Protein AF-A0A7W1JB23-F1 (afdb_monomer_lite)

Sequence (88 aa):
MKTVPDTAQELHITYWGGDRGNRVFDILIDGKRIATQRLEGKRPNEFYDEVYPLSPELTRGKGSVVVRFQAQPGNTAGGIYGARLVRK

Structure (mmCIF, N/CA/C/O backbone):
data_AF-A0A7W1JB23-F1
#
_entry.id   AF-A0A7W1JB23-F1
#
loop_
_atom_site.group_PDB
_atom_site.id
_atom_site.type_symbol
_atom_site.label_atom_id
_atom_site.label_alt_id
_atom_site.label_comp_id
_atom_site.label_asym_id
_atom_site.label_entity_id
_atom_site.label_seq_id
_atom_site.pdbx_PDB_ins_code
_atom_site.Cartn_x
_atom_site.Cartn_y
_atom_site.Cartn_z
_atom_site.occupancy
_atom_site.B_iso_or_equiv
_atom_site.auth_seq_id
_atom_site.auth_comp_id
_atom_site.auth_asym_id
_atom_site.auth_atom_id
_atom_site.pdbx_PDB_model_num
ATOM 1 N N . MET A 1 1 ? -4.883 -6.824 8.971 1.00 93.56 1 MET A N 1
ATOM 2 C CA . MET A 1 1 ? -4.251 -5.773 9.798 1.00 93.56 1 MET A CA 1
ATOM 3 C C . MET A 1 1 ? -5.223 -5.318 10.868 1.00 93.56 1 MET A C 1
ATOM 5 O O . MET A 1 1 ? -6.407 -5.235 10.572 1.00 93.56 1 MET A O 1
ATOM 9 N N . LYS A 1 2 ? -4.750 -5.052 12.091 1.00 95.31 2 LYS A N 1
ATOM 10 C CA . LYS A 1 2 ? -5.599 -4.532 13.175 1.00 95.31 2 LYS A CA 1
ATOM 11 C C . LYS A 1 2 ? -5.911 -3.056 12.936 1.00 95.31 2 LYS A C 1
ATOM 13 O O . LYS A 1 2 ? -5.008 -2.293 12.604 1.00 95.31 2 LYS A O 1
ATOM 18 N N . THR A 1 3 ? -7.165 -2.676 13.118 1.00 94.19 3 THR A N 1
ATOM 19 C CA . THR A 1 3 ? -7.633 -1.287 13.049 1.00 94.19 3 THR A CA 1
ATOM 20 C C . THR A 1 3 ? -7.944 -0.777 14.446 1.00 94.19 3 THR A C 1
ATOM 22 O O . THR A 1 3 ? -8.076 -1.548 15.396 1.00 94.19 3 THR A O 1
ATOM 25 N N . VAL A 1 4 ? -8.039 0.540 14.568 1.00 89.06 4 VAL A N 1
ATOM 26 C CA . VAL A 1 4 ? -8.544 1.206 15.761 1.00 89.06 4 VAL A CA 1
ATOM 27 C C . VAL A 1 4 ? -9.901 1.778 15.368 1.00 89.06 4 VAL A C 1
ATOM 29 O O . VAL A 1 4 ? -9.935 2.720 14.573 1.00 89.06 4 VAL A O 1
ATOM 32 N N . PRO A 1 5 ? -11.009 1.187 15.851 1.00 84.38 5 PRO A N 1
ATOM 33 C CA . PRO A 1 5 ? -12.342 1.682 15.547 1.00 84.38 5 PRO A CA 1
ATOM 34 C C . PRO A 1 5 ? -12.453 3.188 15.797 1.00 84.38 5 PRO A C 1
ATOM 36 O O . PRO A 1 5 ? -11.852 3.722 16.731 1.00 84.38 5 PRO A O 1
ATOM 39 N N . ASP A 1 6 ? -13.202 3.863 14.927 1.00 82.00 6 ASP A N 1
ATOM 40 C CA . ASP A 1 6 ? -13.590 5.272 15.072 1.00 82.00 6 ASP A CA 1
ATOM 41 C C . ASP A 1 6 ? -12.422 6.273 15.162 1.00 82.00 6 ASP A C 1
ATOM 43 O O . ASP A 1 6 ? -12.602 7.420 15.560 1.00 82.00 6 ASP A O 1
ATOM 47 N N . THR A 1 7 ? -11.227 5.862 14.729 1.00 88.06 7 THR A N 1
ATOM 48 C CA . THR A 1 7 ? -10.034 6.7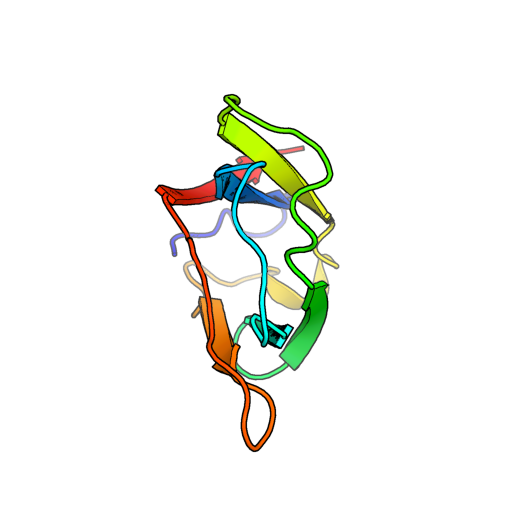09 14.631 1.00 88.06 7 THR A CA 1
ATOM 49 C C . THR A 1 7 ? -9.627 6.867 13.167 1.00 88.06 7 THR A C 1
ATOM 51 O O . THR A 1 7 ? -9.653 5.902 12.400 1.00 88.06 7 THR A O 1
ATOM 54 N N . ALA A 1 8 ? -9.233 8.077 12.760 1.00 90.81 8 ALA A N 1
ATOM 55 C CA . ALA A 1 8 ? -8.655 8.298 11.437 1.00 90.81 8 ALA A CA 1
ATOM 56 C C . ALA A 1 8 ? -7.306 7.568 11.328 1.00 90.81 8 ALA A C 1
ATOM 58 O O . ALA A 1 8 ? -6.458 7.670 12.216 1.00 90.81 8 ALA A O 1
ATOM 59 N N . GLN A 1 9 ? -7.116 6.810 10.249 1.00 93.81 9 GLN A N 1
ATOM 60 C CA . GLN A 1 9 ? -5.913 6.011 10.039 1.00 93.81 9 GLN A CA 1
ATOM 61 C C . GLN A 1 9 ? -5.410 6.138 8.604 1.00 93.81 9 GLN A C 1
ATOM 63 O O . GLN A 1 9 ? -6.183 6.343 7.669 1.00 93.81 9 GLN A O 1
ATOM 68 N N . GLU A 1 10 ? -4.110 5.959 8.435 1.00 96.81 10 GLU A N 1
ATOM 69 C CA . GLU A 1 10 ? -3.434 5.942 7.144 1.00 96.81 10 GLU A CA 1
ATOM 70 C C . GLU A 1 10 ? -2.750 4.591 6.951 1.00 96.81 10 GLU A C 1
ATOM 72 O O . GLU A 1 10 ? -2.217 4.007 7.900 1.00 96.81 10 GLU A O 1
ATOM 77 N N . LEU A 1 11 ? -2.758 4.088 5.720 1.00 97.69 11 LEU A N 1
ATOM 78 C CA . LEU A 1 11 ? -1.968 2.927 5.341 1.00 97.69 11 LEU A CA 1
ATOM 79 C C . LEU A 1 11 ? -0.610 3.410 4.840 1.00 97.69 11 LEU A C 1
ATOM 81 O O . LEU A 1 11 ? -0.530 4.096 3.828 1.00 97.69 11 LEU A O 1
ATOM 85 N N . HIS A 1 12 ? 0.448 3.039 5.550 1.00 98.44 12 HIS A N 1
ATOM 86 C CA . HIS A 1 12 ? 1.828 3.314 5.163 1.00 98.44 12 HIS A CA 1
ATOM 87 C C . HIS A 1 12 ? 2.419 2.033 4.588 1.00 98.44 12 HIS A C 1
ATOM 89 O O . HIS A 1 12 ? 2.360 0.982 5.239 1.00 98.44 12 HIS A O 1
ATOM 95 N N . ILE A 1 13 ? 2.962 2.105 3.374 1.00 98.44 13 ILE A N 1
ATOM 96 C CA . ILE A 1 13 ? 3.594 0.966 2.704 1.00 98.44 13 ILE A CA 1
ATOM 97 C C . ILE A 1 13 ? 5.021 1.344 2.334 1.00 98.44 13 ILE A C 1
ATOM 99 O O . ILE A 1 13 ? 5.244 2.321 1.627 1.00 98.44 13 ILE A O 1
ATOM 103 N N . THR A 1 14 ? 5.972 0.541 2.797 1.00 98.50 14 THR A N 1
ATOM 104 C CA . THR A 1 14 ? 7.393 0.730 2.520 1.00 98.50 14 THR A CA 1
ATOM 105 C C . THR A 1 14 ? 7.760 0.028 1.221 1.00 98.50 14 THR A C 1
ATOM 107 O O . THR A 1 14 ? 7.541 -1.181 1.080 1.00 98.50 14 THR A O 1
ATOM 110 N N . TYR A 1 15 ? 8.365 0.766 0.297 1.00 98.25 15 TYR A N 1
ATOM 111 C CA . TYR A 1 15 ? 8.867 0.260 -0.978 1.00 98.25 15 TYR A CA 1
ATOM 112 C C . TYR A 1 15 ? 10.375 0.488 -1.103 1.00 98.25 15 TYR A C 1
ATOM 114 O O . TYR A 1 15 ? 10.933 1.397 -0.486 1.00 98.25 15 TYR A O 1
ATOM 122 N N . TRP A 1 16 ? 11.032 -0.310 -1.948 1.00 97.88 16 TRP A N 1
ATOM 123 C CA . TRP A 1 16 ? 12.372 0.011 -2.429 1.00 97.88 16 TRP A CA 1
ATOM 124 C C . TRP A 1 16 ? 12.267 0.973 -3.609 1.00 97.88 16 TRP A C 1
ATOM 126 O O . TRP A 1 16 ? 11.679 0.655 -4.640 1.00 97.88 16 TRP A O 1
ATOM 136 N N . GLY A 1 17 ? 12.841 2.163 -3.492 1.00 96.69 17 GLY A N 1
ATOM 137 C CA . GLY A 1 17 ? 12.681 3.212 -4.495 1.00 96.69 17 GLY A CA 1
ATOM 138 C C . GLY A 1 17 ? 13.411 2.980 -5.814 1.00 96.69 17 GLY A C 1
ATOM 139 O O . GLY A 1 17 ? 13.155 3.707 -6.776 1.00 96.69 17 GLY A O 1
ATOM 140 N N . GLY A 1 18 ? 14.257 1.948 -5.887 1.00 96.69 18 GLY A N 1
ATOM 141 C CA . GLY A 1 18 ? 14.814 1.420 -7.133 1.00 96.69 18 GLY A CA 1
ATOM 142 C C . GLY A 1 18 ? 13.920 0.395 -7.847 1.00 96.69 18 GLY A C 1
ATOM 143 O O . GLY A 1 18 ? 14.231 0.026 -8.982 1.00 96.69 18 GLY A O 1
ATOM 144 N N . ASP A 1 19 ? 12.826 -0.068 -7.228 1.00 96.06 19 ASP A N 1
ATOM 145 C CA . ASP A 1 19 ? 11.929 -1.042 -7.854 1.00 96.06 19 ASP A CA 1
ATOM 146 C C . ASP A 1 19 ? 11.215 -0.446 -9.068 1.00 96.06 19 ASP A C 1
ATOM 148 O O . ASP A 1 19 ? 10.642 0.645 -9.034 1.00 96.06 19 ASP A O 1
ATOM 152 N N . ARG A 1 20 ? 11.258 -1.200 -10.169 1.00 94.19 20 ARG A N 1
ATOM 153 C CA . ARG A 1 20 ? 10.743 -0.815 -11.489 1.00 94.19 20 ARG A CA 1
ATOM 154 C C . ARG A 1 20 ? 10.271 -2.035 -12.284 1.00 94.19 20 ARG A C 1
ATOM 156 O O . ARG A 1 20 ? 10.316 -3.164 -11.791 1.00 94.19 20 ARG A O 1
ATOM 163 N N . GLY A 1 21 ? 9.843 -1.819 -13.527 1.00 94.00 21 GLY A N 1
ATOM 164 C CA . GLY A 1 21 ? 9.368 -2.864 -14.442 1.00 94.00 21 GLY A CA 1
ATOM 165 C C . GLY A 1 21 ? 7.843 -2.892 -14.545 1.00 94.00 21 GLY A C 1
ATOM 166 O O . GLY A 1 21 ? 7.194 -1.854 -14.441 1.00 94.00 21 GLY A O 1
ATOM 167 N N . ASN A 1 22 ? 7.254 -4.075 -14.732 1.00 96.12 22 ASN A N 1
ATOM 168 C CA . ASN A 1 22 ? 5.798 -4.264 -14.827 1.00 96.12 22 ASN A CA 1
ATOM 169 C C . ASN A 1 22 ? 5.115 -4.335 -13.445 1.00 96.12 22 ASN A C 1
ATOM 171 O O . ASN A 1 22 ? 4.193 -5.118 -1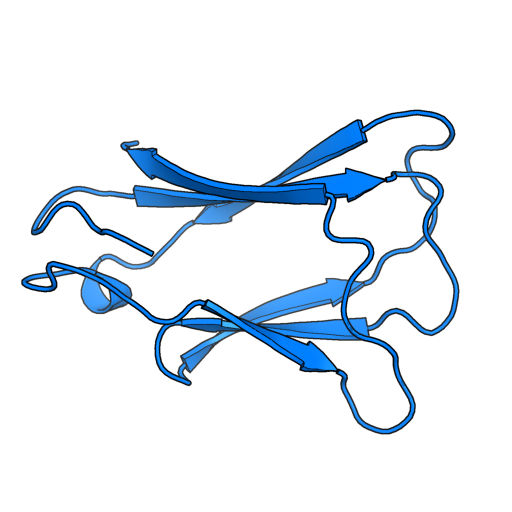3.228 1.00 96.12 22 ASN A O 1
ATOM 175 N N . ARG A 1 23 ? 5.591 -3.555 -12.470 1.00 97.31 23 ARG A N 1
ATOM 176 C CA . ARG A 1 23 ? 5.032 -3.526 -11.114 1.00 97.31 23 ARG A CA 1
ATOM 177 C C . ARG A 1 23 ? 3.889 -2.527 -11.048 1.00 97.31 23 ARG A C 1
ATOM 179 O O . ARG A 1 23 ? 4.088 -1.371 -10.677 1.00 97.31 23 ARG A O 1
ATOM 186 N N . VAL A 1 24 ? 2.710 -2.986 -11.459 1.00 98.19 24 VAL A N 1
ATOM 187 C CA . VAL A 1 24 ? 1.451 -2.237 -11.397 1.00 98.19 24 VAL A CA 1
ATOM 188 C C . VAL A 1 24 ? 0.412 -3.082 -10.683 1.00 98.19 24 VAL A C 1
ATOM 190 O O . VAL A 1 24 ? 0.072 -4.183 -11.126 1.00 98.19 24 VAL A O 1
ATOM 193 N N . PHE A 1 25 ? -0.087 -2.578 -9.563 1.00 98.56 25 PHE A N 1
ATOM 194 C CA . PHE A 1 25 ? -1.015 -3.320 -8.725 1.00 98.56 25 PHE A CA 1
ATOM 195 C C . PHE A 1 25 ? -1.996 -2.403 -8.018 1.00 98.56 25 PHE A C 1
ATOM 197 O O . PHE A 1 25 ? -1.691 -1.266 -7.670 1.00 98.56 25 PHE A O 1
ATOM 204 N N . ASP A 1 26 ? -3.183 -2.933 -7.784 1.00 98.62 26 ASP A N 1
ATOM 205 C CA . ASP A 1 26 ? -4.197 -2.295 -6.973 1.00 98.62 26 ASP A CA 1
ATOM 206 C C . ASP A 1 26 ? -3.959 -2.626 -5.497 1.00 98.62 26 ASP A C 1
ATOM 208 O O . ASP A 1 26 ? -3.562 -3.739 -5.135 1.00 98.62 26 ASP A O 1
ATOM 212 N N . ILE A 1 27 ? -4.230 -1.652 -4.635 1.00 98.44 27 ILE A N 1
ATOM 213 C CA . ILE A 1 27 ? -4.251 -1.811 -3.183 1.00 98.44 27 ILE A CA 1
ATOM 214 C C . ILE A 1 27 ? -5.715 -1.801 -2.764 1.00 98.44 27 ILE A C 1
ATOM 216 O O . ILE A 1 27 ? -6.450 -0.854 -3.059 1.00 98.44 27 ILE A O 1
ATOM 220 N N . LEU A 1 28 ? -6.150 -2.873 -2.108 1.00 98.38 28 LEU A N 1
ATOM 221 C CA . LEU A 1 28 ? -7.534 -3.074 -1.702 1.00 98.38 28 LEU A CA 1
ATOM 222 C C . LEU A 1 28 ? -7.627 -3.228 -0.184 1.00 98.38 28 LEU A C 1
ATOM 224 O O . LEU A 1 28 ? -6.828 -3.944 0.418 1.00 98.38 28 LEU A O 1
ATOM 228 N N . ILE A 1 29 ? -8.657 -2.622 0.404 1.00 97.50 29 ILE A N 1
ATOM 229 C CA . ILE A 1 29 ? -9.077 -2.819 1.794 1.00 97.50 29 ILE A CA 1
ATOM 230 C C . ILE A 1 29 ? -10.422 -3.537 1.780 1.00 97.50 29 ILE A C 1
ATOM 232 O O . ILE A 1 29 ? -11.392 -3.008 1.243 1.00 97.50 29 ILE A O 1
ATOM 236 N N . ASP A 1 30 ? -10.475 -4.757 2.316 1.00 96.75 30 ASP A N 1
ATOM 237 C CA . ASP A 1 30 ? -11.666 -5.625 2.294 1.00 96.75 30 ASP A CA 1
ATOM 238 C C . ASP A 1 30 ? -12.300 -5.748 0.892 1.00 96.75 30 ASP A C 1
ATOM 240 O O . ASP A 1 30 ? -13.515 -5.769 0.724 1.00 96.75 30 ASP A O 1
ATOM 244 N N . GLY A 1 31 ? -11.460 -5.792 -0.147 1.00 97.31 31 GLY A N 1
ATOM 245 C CA . GLY A 1 31 ? -11.903 -5.871 -1.543 1.00 97.31 31 GLY A CA 1
ATOM 246 C C . GLY A 1 31 ? -12.294 -4.533 -2.185 1.00 97.31 31 GLY A C 1
ATOM 247 O O . GLY A 1 31 ? -12.493 -4.496 -3.396 1.00 97.31 31 GLY A O 1
ATOM 248 N N . LYS A 1 32 ? -12.330 -3.421 -1.440 1.00 97.12 32 LYS A N 1
ATOM 249 C CA . LYS A 1 32 ? -12.492 -2.077 -2.013 1.00 97.12 32 LYS A CA 1
ATOM 250 C C . LYS A 1 32 ? -11.131 -1.509 -2.402 1.00 97.12 32 LYS A C 1
ATOM 252 O O . LYS A 1 32 ? -10.270 -1.319 -1.545 1.00 97.12 32 LYS A O 1
ATOM 257 N N . ARG A 1 33 ? -10.932 -1.221 -3.690 1.00 97.62 33 ARG A N 1
ATOM 258 C CA . ARG A 1 33 ? -9.713 -0.566 -4.184 1.00 97.62 33 ARG A CA 1
ATOM 259 C C . ARG A 1 33 ? -9.602 0.847 -3.614 1.00 97.62 33 ARG A C 1
ATOM 261 O O . ARG A 1 33 ? -10.532 1.636 -3.760 1.00 97.62 33 ARG A O 1
ATOM 268 N N . ILE A 1 34 ? -8.458 1.151 -3.008 1.00 97.62 34 ILE A N 1
ATOM 269 C CA . ILE A 1 34 ? -8.133 2.481 -2.474 1.00 97.62 34 ILE A CA 1
ATOM 270 C C . ILE A 1 34 ? -7.107 3.221 -3.333 1.00 97.62 34 ILE A C 1
ATOM 272 O O . ILE A 1 34 ? -7.105 4.445 -3.355 1.00 97.62 34 ILE A O 1
ATOM 276 N N . ALA A 1 35 ? -6.253 2.489 -4.049 1.00 98.00 35 ALA A N 1
ATOM 277 C CA . ALA A 1 35 ? -5.212 3.058 -4.893 1.00 98.00 35 ALA A CA 1
ATOM 278 C C . ALA A 1 35 ? -4.754 2.050 -5.952 1.00 98.00 35 ALA A C 1
ATOM 280 O O . ALA A 1 35 ? -4.952 0.842 -5.805 1.00 98.00 35 ALA A O 1
ATOM 281 N N . THR A 1 36 ? -4.092 2.564 -6.983 1.00 98.19 36 THR A N 1
ATOM 282 C CA . THR A 1 36 ? -3.273 1.788 -7.916 1.00 98.19 36 THR A CA 1
ATOM 283 C C . THR A 1 36 ? -1.842 2.291 -7.766 1.00 98.19 36 THR A C 1
ATOM 285 O O . THR A 1 36 ? -1.594 3.483 -7.927 1.00 98.19 36 THR A O 1
ATOM 288 N N . GLN A 1 37 ? -0.908 1.396 -7.450 1.00 97.88 37 GLN A N 1
ATOM 289 C CA . GLN A 1 37 ? 0.509 1.706 -7.313 1.00 97.88 37 GLN A CA 1
ATOM 290 C C . GLN A 1 37 ? 1.277 1.266 -8.555 1.00 97.88 37 GLN A C 1
ATOM 292 O O . GLN A 1 37 ? 1.104 0.150 -9.050 1.00 97.88 37 GLN A O 1
ATOM 297 N N . ARG A 1 38 ? 2.189 2.132 -9.002 1.00 97.88 38 ARG A N 1
ATOM 298 C CA . ARG A 1 38 ? 3.212 1.821 -9.997 1.00 97.88 38 ARG A CA 1
ATOM 299 C C . ARG A 1 38 ? 4.585 2.079 -9.388 1.00 97.88 38 ARG A C 1
ATOM 301 O O . ARG A 1 38 ? 4.837 3.179 -8.902 1.00 97.88 38 ARG A O 1
ATOM 308 N N . LEU A 1 39 ? 5.466 1.081 -9.396 1.00 97.06 39 LEU A N 1
ATOM 309 C CA . LEU A 1 39 ? 6.861 1.282 -8.992 1.00 97.06 39 LEU A CA 1
ATOM 310 C C . LEU A 1 39 ? 7.687 1.623 -10.236 1.00 97.06 39 LEU A C 1
ATOM 312 O O . LEU A 1 39 ? 7.743 0.846 -11.188 1.00 97.06 39 LEU A O 1
ATOM 316 N N . GLU A 1 40 ? 8.266 2.825 -10.252 1.00 95.50 40 GLU A N 1
ATOM 317 C CA . GLU A 1 40 ? 8.936 3.406 -11.428 1.00 95.50 40 GLU A CA 1
ATOM 318 C C . GLU A 1 40 ? 10.438 3.642 -11.224 1.00 95.50 40 GLU A C 1
ATOM 320 O O . GLU A 1 40 ? 11.096 4.181 -12.109 1.00 95.50 40 GLU A O 1
ATOM 325 N N . GLY A 1 41 ? 10.999 3.249 -10.080 1.00 95.25 41 GLY A N 1
ATOM 326 C CA . GLY A 1 41 ? 12.418 3.454 -9.795 1.00 95.25 41 GLY A CA 1
ATOM 327 C C . GLY A 1 41 ? 12.798 4.922 -9.552 1.00 95.25 41 GLY A C 1
ATOM 328 O O . GLY A 1 41 ? 13.925 5.314 -9.841 1.00 95.25 41 GLY A O 1
ATOM 329 N N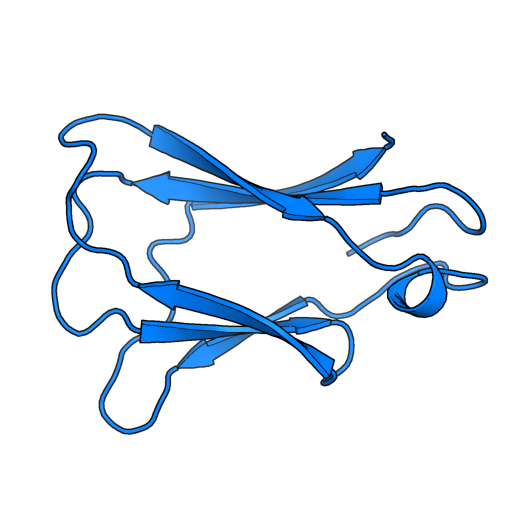 . LYS A 1 42 ? 11.855 5.756 -9.087 1.00 92.94 42 LYS A N 1
ATOM 330 C CA . LYS A 1 42 ? 12.027 7.218 -8.952 1.00 92.94 42 LYS A CA 1
ATOM 331 C C . LYS A 1 42 ? 12.871 7.652 -7.742 1.00 92.94 42 LYS A C 1
ATOM 333 O O . LYS A 1 42 ? 13.204 8.829 -7.650 1.00 92.94 42 LYS A O 1
ATOM 338 N N . ARG A 1 43 ? 13.197 6.738 -6.820 1.00 94.38 43 ARG A N 1
ATOM 339 C CA . ARG A 1 43 ? 13.944 7.008 -5.573 1.00 94.38 43 ARG A CA 1
ATOM 340 C C . ARG A 1 43 ? 15.072 5.975 -5.388 1.00 94.38 43 ARG A C 1
ATOM 342 O O . ARG A 1 43 ? 14.993 5.123 -4.507 1.00 94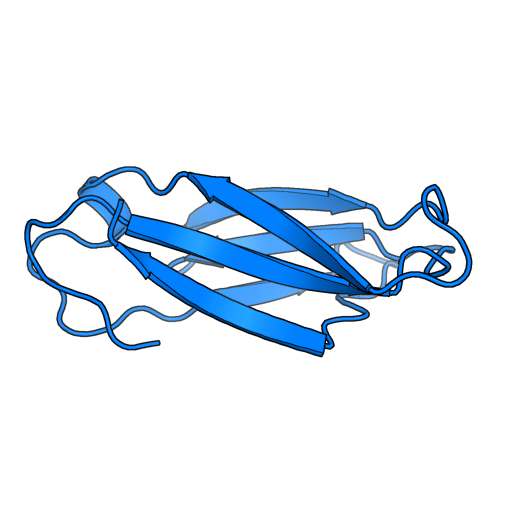.38 43 ARG A O 1
ATOM 349 N N . PRO A 1 44 ? 16.080 5.944 -6.273 1.00 94.19 44 PRO A N 1
ATOM 350 C CA . PRO A 1 44 ? 17.087 4.886 -6.258 1.00 94.19 44 PRO A CA 1
ATOM 351 C C . PRO A 1 44 ? 17.845 4.834 -4.923 1.00 94.19 44 PRO A C 1
ATOM 353 O O . PRO A 1 44 ? 18.156 5.868 -4.343 1.00 94.19 44 PRO A O 1
ATOM 356 N N . ASN A 1 45 ? 18.201 3.622 -4.491 1.00 95.38 45 ASN A N 1
ATOM 357 C CA . ASN A 1 45 ? 19.001 3.349 -3.289 1.00 95.38 45 ASN A CA 1
ATOM 358 C C . ASN A 1 45 ? 18.376 3.773 -1.945 1.00 95.38 45 ASN A C 1
ATOM 360 O O . ASN A 1 45 ? 19.097 3.917 -0.960 1.00 95.38 45 ASN A O 1
ATOM 364 N N . GLU A 1 46 ? 17.054 3.930 -1.879 1.00 97.31 46 GLU A N 1
ATOM 365 C CA . GLU A 1 46 ? 16.354 4.367 -0.670 1.00 97.31 46 GLU A CA 1
ATOM 366 C C . GLU A 1 46 ? 15.095 3.524 -0.410 1.00 97.31 46 GLU A C 1
ATOM 368 O O . GLU A 1 46 ? 14.353 3.181 -1.336 1.00 97.31 46 GLU A O 1
ATOM 373 N N . PHE A 1 47 ? 14.830 3.215 0.863 1.00 98.00 47 PHE A N 1
ATOM 374 C CA . PHE A 1 47 ? 13.503 2.790 1.305 1.00 98.00 47 PHE A CA 1
ATOM 375 C C . PHE A 1 47 ? 12.648 4.014 1.594 1.00 98.00 47 PHE A C 1
ATOM 377 O O . PHE A 1 47 ? 13.065 4.887 2.348 1.00 98.00 47 PHE A O 1
ATOM 384 N N . TYR A 1 48 ? 11.434 4.042 1.060 1.00 97.69 48 TYR A N 1
ATOM 385 C CA . TYR A 1 48 ? 10.497 5.127 1.317 1.00 97.69 48 TYR A CA 1
ATOM 386 C C . TYR A 1 48 ? 9.121 4.575 1.667 1.00 97.69 48 TYR A C 1
ATOM 388 O O . TYR A 1 48 ? 8.730 3.504 1.197 1.00 97.69 48 TYR A O 1
ATOM 396 N N . ASP A 1 49 ? 8.390 5.328 2.484 1.00 97.94 49 ASP A N 1
ATOM 397 C CA . ASP A 1 49 ? 6.993 5.050 2.783 1.00 97.94 49 ASP A CA 1
ATOM 398 C C . ASP A 1 49 ? 6.097 5.847 1.833 1.00 97.94 49 ASP A C 1
ATOM 400 O O . ASP A 1 49 ? 6.193 7.071 1.742 1.00 97.94 49 ASP A O 1
ATOM 404 N N . GLU A 1 50 ? 5.210 5.145 1.136 1.00 97.81 50 GLU A N 1
ATOM 405 C CA . GLU A 1 50 ? 4.067 5.751 0.465 1.00 97.81 50 GLU A CA 1
ATOM 406 C C . GLU A 1 50 ? 2.871 5.740 1.419 1.00 97.81 50 GLU A C 1
ATOM 408 O O . GLU A 1 50 ? 2.584 4.726 2.071 1.00 97.81 50 GLU A O 1
ATOM 413 N N . VAL A 1 51 ? 2.176 6.873 1.502 1.00 98.00 51 VAL A N 1
ATOM 414 C CA . VAL A 1 51 ? 1.080 7.080 2.450 1.00 98.00 51 VAL A CA 1
ATOM 415 C C . VAL A 1 51 ? -0.240 7.125 1.699 1.00 98.00 51 VAL A C 1
ATOM 417 O O . VAL A 1 51 ? -0.468 7.990 0.857 1.00 98.00 51 VAL A O 1
ATOM 420 N N . TYR A 1 52 ? -1.143 6.216 2.051 1.00 97.44 52 TYR A N 1
ATOM 421 C CA . TYR A 1 52 ? -2.491 6.152 1.501 1.00 97.44 52 TYR A CA 1
ATOM 422 C C . TYR A 1 52 ? -3.499 6.522 2.593 1.00 97.44 52 TYR A C 1
ATOM 424 O O . TYR A 1 52 ? -3.729 5.730 3.518 1.00 97.44 52 TYR A O 1
ATOM 432 N N . PRO A 1 53 ? -4.126 7.708 2.507 1.00 94.50 53 PRO A N 1
ATOM 433 C CA . PRO A 1 53 ? -5.212 8.077 3.400 1.00 94.50 53 PRO A CA 1
ATOM 434 C C . PRO A 1 53 ? -6.368 7.085 3.280 1.00 94.50 53 PRO A C 1
ATOM 436 O O . PRO A 1 53 ? -6.787 6.737 2.173 1.00 94.50 53 PRO A O 1
ATOM 439 N N . LEU A 1 54 ? -6.908 6.635 4.413 1.00 93.69 54 LEU A N 1
ATOM 440 C CA . LEU A 1 54 ? -8.081 5.768 4.421 1.00 93.69 54 LEU A CA 1
ATOM 441 C C . LEU A 1 54 ? -9.328 6.591 4.723 1.00 93.69 54 LEU A C 1
ATOM 443 O O . LEU A 1 54 ? -9.369 7.340 5.700 1.00 93.69 54 LEU A O 1
ATOM 447 N N . SER A 1 55 ? -10.376 6.417 3.913 1.00 91.81 55 SER A N 1
ATOM 448 C CA . SER A 1 55 ? -11.693 6.932 4.291 1.00 91.81 55 SER A CA 1
ATOM 449 C C . SER A 1 55 ? -12.168 6.224 5.571 1.00 91.81 55 SER A C 1
ATOM 451 O O . SER A 1 55 ? -12.036 4.997 5.651 1.00 91.81 55 SER A O 1
ATOM 453 N N . PRO A 1 56 ? -12.771 6.937 6.547 1.00 87.94 56 PRO A N 1
ATOM 454 C CA . PRO A 1 56 ? -13.290 6.334 7.775 1.00 87.94 56 PRO A CA 1
ATOM 455 C C . PRO A 1 56 ? -14.237 5.153 7.536 1.00 87.94 56 PRO A C 1
ATOM 457 O O . PRO A 1 56 ? -14.277 4.222 8.331 1.00 87.94 56 PRO A O 1
ATOM 460 N N . GLU A 1 57 ? -14.982 5.144 6.428 1.00 91.38 57 GLU A N 1
ATOM 461 C CA . GLU A 1 57 ? -15.876 4.038 6.046 1.00 91.38 57 GLU A CA 1
ATOM 462 C C . GLU A 1 57 ? -15.166 2.680 5.889 1.00 91.38 57 GLU A C 1
ATOM 464 O O . GLU A 1 57 ? -15.800 1.631 5.985 1.00 91.38 57 GLU A O 1
ATO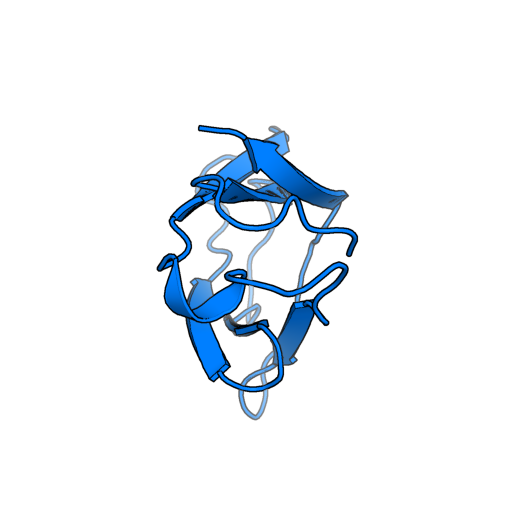M 469 N N . LEU A 1 58 ? -13.849 2.681 5.659 1.00 92.44 58 LEU A N 1
ATOM 470 C CA . LEU A 1 58 ? -13.066 1.462 5.482 1.00 92.44 58 LEU A CA 1
ATOM 471 C C . LEU A 1 58 ? -12.747 0.777 6.813 1.00 92.44 58 LEU A C 1
ATOM 473 O O . LEU A 1 58 ? -12.591 -0.445 6.828 1.00 92.44 58 LEU A O 1
ATOM 477 N N . THR A 1 59 ? -12.670 1.537 7.910 1.00 92.62 59 THR A N 1
ATOM 478 C CA . THR A 1 59 ? -12.167 1.079 9.219 1.00 92.62 59 THR A CA 1
ATOM 479 C C . THR A 1 59 ? -13.164 1.253 10.371 1.00 92.62 59 THR A C 1
ATOM 481 O O . THR A 1 59 ? -12.994 0.617 11.412 1.00 92.62 59 THR A O 1
ATOM 484 N N . ARG A 1 60 ? -14.216 2.069 10.207 1.00 90.69 60 ARG A N 1
ATOM 485 C CA . ARG A 1 60 ? -15.235 2.353 11.236 1.00 90.69 60 ARG A CA 1
ATOM 486 C C . ARG A 1 60 ? -15.854 1.071 11.794 1.00 90.69 60 ARG A C 1
ATOM 488 O O . ARG A 1 60 ? -16.298 0.215 11.033 1.00 90.69 60 ARG A O 1
ATOM 495 N N . GLY A 1 61 ? -15.887 0.952 13.122 1.00 92.38 61 GLY A N 1
ATOM 496 C CA . GLY A 1 61 ? -16.443 -0.208 13.828 1.00 92.38 61 GLY A CA 1
ATOM 497 C C . GLY A 1 61 ? -15.710 -1.540 13.604 1.00 92.38 61 GLY A C 1
ATOM 498 O O . GLY A 1 61 ? -16.132 -2.557 14.149 1.00 92.38 61 GLY A O 1
ATOM 499 N N . LYS A 1 62 ? -14.618 -1.575 12.826 1.00 93.38 62 LYS A N 1
ATOM 500 C CA . LYS A 1 62 ? -13.863 -2.803 12.551 1.00 93.38 62 LYS A CA 1
ATOM 501 C C . LYS A 1 62 ? -12.674 -2.913 13.496 1.00 93.38 62 LYS A C 1
ATOM 503 O O . LYS A 1 62 ? -11.934 -1.950 13.681 1.00 93.38 62 LYS A O 1
ATOM 508 N N . GLY A 1 63 ? -12.440 -4.108 14.038 1.00 93.69 63 GLY A N 1
ATOM 509 C CA . GLY A 1 63 ? -11.208 -4.438 14.774 1.00 93.69 63 GLY A CA 1
ATOM 510 C C . GLY A 1 63 ? -10.047 -4.877 13.869 1.00 93.69 63 GLY A C 1
ATOM 511 O O . GLY A 1 63 ? -8.884 -4.868 14.281 1.00 93.69 63 GLY A O 1
ATOM 512 N N . SER A 1 64 ? -10.341 -5.252 12.622 1.00 95.88 64 SER A N 1
ATOM 513 C CA . SER A 1 64 ? -9.334 -5.571 11.612 1.00 95.88 64 SER A CA 1
ATOM 514 C C . SER A 1 64 ? -9.877 -5.450 10.193 1.00 95.88 64 SER A C 1
ATOM 516 O O . SER A 1 64 ? -11.071 -5.640 9.976 1.00 95.88 64 SER A O 1
ATOM 518 N N . VAL A 1 65 ? -8.975 -5.238 9.235 1.00 96.88 65 VAL A N 1
ATOM 519 C CA . VAL A 1 65 ? -9.246 -5.252 7.788 1.00 96.88 65 VAL A CA 1
ATOM 520 C C . VAL A 1 65 ? -8.237 -6.124 7.046 1.00 96.88 65 VAL A C 1
ATOM 522 O O . VAL A 1 65 ? -7.101 -6.311 7.501 1.00 96.88 65 VAL A O 1
ATOM 525 N N . VAL A 1 66 ? -8.612 -6.635 5.880 1.00 98.12 66 VAL A N 1
ATOM 526 C CA . VAL A 1 66 ? -7.706 -7.307 4.945 1.00 98.12 66 VAL A CA 1
ATOM 527 C C . VAL A 1 66 ? -7.129 -6.276 3.986 1.00 98.12 66 VAL A C 1
ATOM 529 O O . VAL A 1 66 ? -7.869 -5.622 3.257 1.00 98.12 66 VAL A O 1
ATOM 532 N N . VAL A 1 67 ? -5.800 -6.168 3.956 1.00 97.94 67 VAL A N 1
ATOM 533 C CA . VAL A 1 67 ? -5.083 -5.401 2.933 1.00 97.94 67 VAL A CA 1
ATOM 534 C C . VAL A 1 67 ? -4.609 -6.378 1.869 1.00 97.94 67 VAL A C 1
ATOM 536 O O . VAL A 1 67 ? -3.872 -7.313 2.182 1.00 97.94 67 VAL A O 1
ATOM 539 N N . ARG A 1 68 ? -5.049 -6.184 0.626 1.00 98.31 68 ARG A N 1
ATOM 540 C CA . ARG A 1 68 ? -4.661 -7.016 -0.515 1.00 98.31 68 ARG A CA 1
ATOM 541 C C . ARG A 1 68 ? -3.925 -6.172 -1.543 1.00 98.31 68 ARG A C 1
ATOM 543 O O . ARG A 1 68 ? -4.423 -5.136 -1.968 1.00 98.31 68 ARG A O 1
ATOM 550 N N . PHE A 1 69 ? -2.782 -6.682 -1.979 1.00 98.31 69 PHE A N 1
ATOM 551 C CA . PHE A 1 69 ? -2.036 -6.177 -3.122 1.00 98.31 69 PHE A CA 1
ATOM 552 C C . PHE A 1 69 ? -2.346 -7.074 -4.311 1.00 98.31 69 PHE A C 1
ATOM 554 O O . PHE A 1 69 ? -2.033 -8.263 -4.287 1.00 98.31 69 PHE A O 1
ATOM 561 N N . GLN A 1 70 ? -3.019 -6.530 -5.316 1.00 98.50 70 GLN A N 1
ATOM 562 C CA . GLN A 1 70 ? -3.514 -7.300 -6.447 1.00 98.50 70 GLN A CA 1
ATOM 563 C C . GLN A 1 70 ? -2.849 -6.822 -7.727 1.00 98.50 70 GLN A C 1
ATOM 565 O O . GLN A 1 70 ? -3.069 -5.695 -8.162 1.00 98.50 70 GLN A O 1
ATOM 570 N N . ALA A 1 71 ? -2.051 -7.688 -8.345 1.00 98.38 71 ALA A N 1
ATOM 571 C CA . ALA A 1 71 ? -1.443 -7.387 -9.629 1.00 98.38 71 ALA A CA 1
ATOM 572 C C . ALA A 1 71 ? -2.529 -7.111 -10.676 1.00 98.38 71 ALA A C 1
ATOM 574 O O . ALA A 1 71 ? -3.532 -7.826 -10.742 1.00 98.38 71 ALA A O 1
ATOM 575 N N . GLN A 1 72 ? -2.322 -6.090 -11.504 1.00 98.12 72 GLN A N 1
ATOM 576 C CA . GLN A 1 72 ? -3.128 -5.936 -12.712 1.00 98.12 72 GLN A CA 1
ATOM 577 C C . GLN A 1 72 ? -2.766 -7.043 -13.723 1.00 98.12 72 GLN A C 1
ATOM 579 O O . GLN A 1 72 ? -1.676 -7.616 -13.629 1.00 98.12 72 GLN A O 1
ATOM 584 N N . PRO A 1 73 ? -3.635 -7.369 -14.699 1.00 98.00 73 PRO A N 1
ATOM 585 C CA . PRO A 1 73 ? -3.336 -8.398 -15.695 1.00 98.00 73 PRO A CA 1
ATOM 586 C C . PRO A 1 73 ? -1.963 -8.187 -16.354 1.00 98.00 73 PRO A C 1
ATOM 588 O O . PRO A 1 73 ? -1.638 -7.077 -16.772 1.00 98.00 73 PRO A O 1
ATOM 591 N N . GLY A 1 74 ? -1.136 -9.238 -16.391 1.00 97.62 74 GLY A N 1
ATOM 592 C CA . GLY A 1 74 ? 0.225 -9.197 -16.951 1.00 97.62 74 GLY A CA 1
ATOM 593 C C . GLY A 1 74 ? 1.273 -8.430 -16.126 1.00 97.62 74 GLY A C 1
ATOM 594 O O . GLY A 1 74 ? 2.418 -8.298 -16.560 1.00 97.62 74 GLY A O 1
ATOM 595 N N . ASN A 1 75 ? 0.908 -7.923 -14.947 1.00 98.31 75 ASN A N 1
ATOM 596 C CA . ASN A 1 75 ? 1.794 -7.177 -14.056 1.00 98.31 75 ASN A CA 1
ATOM 597 C C . ASN A 1 75 ? 2.161 -7.991 -12.806 1.00 98.31 75 ASN A C 1
ATOM 599 O O . ASN A 1 75 ? 1.635 -9.075 -12.560 1.00 98.31 75 ASN A O 1
ATOM 603 N N . THR A 1 76 ? 3.072 -7.442 -12.007 1.00 97.62 76 THR A N 1
ATOM 604 C CA . THR A 1 76 ? 3.507 -7.996 -10.721 1.00 97.62 76 THR A CA 1
ATOM 605 C C . THR A 1 76 ? 3.043 -7.090 -9.584 1.00 97.62 76 THR A C 1
ATOM 607 O O . THR A 1 76 ? 3.154 -5.867 -9.676 1.00 97.62 76 THR A O 1
ATOM 610 N N . ALA A 1 77 ? 2.557 -7.674 -8.488 1.00 97.06 77 ALA A N 1
ATOM 611 C CA . ALA A 1 77 ? 2.285 -6.929 -7.265 1.00 97.06 77 ALA A CA 1
ATOM 612 C C . ALA A 1 77 ? 3.534 -6.843 -6.386 1.00 97.06 77 ALA A C 1
ATOM 614 O O . ALA A 1 77 ? 4.185 -7.850 -6.117 1.00 97.06 77 ALA A O 1
ATOM 615 N N . GLY A 1 78 ? 3.818 -5.645 -5.885 1.00 92.69 78 GLY A N 1
ATOM 616 C CA . GLY A 1 78 ? 4.797 -5.433 -4.831 1.00 92.69 78 GLY A CA 1
ATOM 617 C C . GLY A 1 78 ? 6.227 -5.162 -5.292 1.00 92.69 78 GLY A C 1
ATOM 618 O O . GLY A 1 78 ? 6.454 -4.500 -6.302 1.00 92.69 78 GLY A O 1
ATOM 619 N N . GLY A 1 79 ? 7.169 -5.636 -4.470 1.00 93.94 79 GLY A N 1
ATOM 620 C C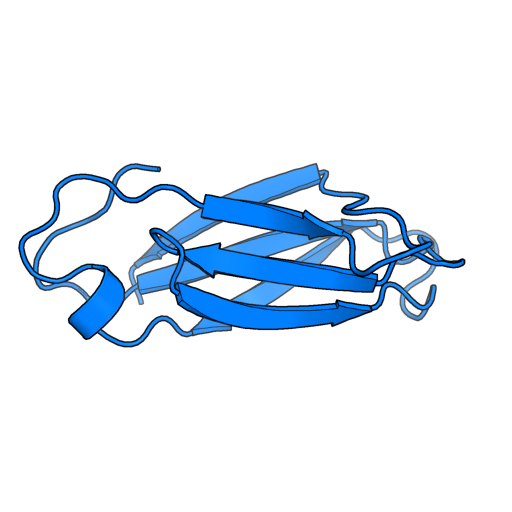A . GLY A 1 79 ? 8.257 -4.809 -3.932 1.00 93.94 79 GLY A CA 1
ATOM 621 C C . GLY A 1 79 ? 7.914 -4.219 -2.550 1.00 93.94 79 GLY A C 1
ATOM 622 O O . GLY A 1 79 ? 8.258 -3.078 -2.277 1.00 93.94 79 GLY A O 1
ATOM 623 N N . ILE A 1 80 ? 7.142 -4.933 -1.713 1.00 96.94 80 ILE A N 1
ATOM 624 C CA . ILE A 1 80 ? 6.617 -4.422 -0.431 1.00 96.94 80 ILE A CA 1
ATOM 625 C C . ILE A 1 80 ? 7.518 -4.886 0.712 1.00 96.94 80 ILE A C 1
ATOM 627 O O . ILE A 1 80 ? 7.622 -6.083 0.971 1.00 96.94 80 ILE A O 1
ATOM 631 N N . TYR A 1 81 ? 8.124 -3.932 1.410 1.00 97.75 81 TYR A N 1
ATOM 632 C CA . TYR A 1 81 ? 9.082 -4.167 2.496 1.00 97.75 81 TYR A CA 1
ATOM 633 C C . TYR A 1 81 ? 8.505 -3.858 3.880 1.00 97.75 81 TYR A C 1
ATOM 635 O O . TYR A 1 81 ? 9.087 -4.215 4.900 1.00 97.75 81 TYR A O 1
ATOM 643 N N . GLY A 1 82 ? 7.336 -3.227 3.924 1.00 97.81 82 GLY A N 1
ATOM 644 C CA . GLY A 1 82 ? 6.629 -2.893 5.149 1.00 97.81 82 GLY A CA 1
ATOM 645 C C . GLY A 1 82 ? 5.203 -2.483 4.827 1.00 97.81 82 GLY A C 1
ATOM 646 O O . GLY A 1 82 ? 4.935 -1.927 3.766 1.00 97.81 82 GLY A O 1
ATOM 647 N N . ALA A 1 83 ? 4.270 -2.787 5.722 1.00 97.75 83 ALA A N 1
ATOM 648 C CA . ALA A 1 83 ? 2.892 -2.343 5.587 1.00 97.75 83 ALA A CA 1
ATOM 649 C C . ALA A 1 83 ? 2.273 -2.208 6.980 1.00 97.75 83 ALA A C 1
ATOM 651 O O . ALA A 1 83 ? 2.224 -3.174 7.745 1.00 97.75 83 ALA A O 1
ATOM 652 N N . ARG A 1 84 ? 1.834 -0.999 7.329 1.00 97.19 84 ARG A N 1
ATOM 653 C CA . ARG A 1 84 ? 1.334 -0.679 8.670 1.00 97.19 84 ARG A CA 1
ATOM 654 C C . ARG A 1 84 ? 0.198 0.331 8.607 1.00 97.19 84 ARG A C 1
ATOM 656 O O . ARG A 1 84 ? 0.170 1.193 7.736 1.00 97.19 84 ARG A O 1
ATOM 663 N N . LEU A 1 85 ? -0.724 0.223 9.557 1.00 96.25 85 LEU A N 1
ATOM 664 C CA . LEU A 1 85 ? -1.737 1.245 9.789 1.00 96.25 85 LEU A CA 1
ATOM 665 C C . LEU A 1 85 ? -1.241 2.193 10.875 1.00 96.25 85 LEU A C 1
ATOM 667 O O . LEU A 1 85 ? -0.884 1.748 11.966 1.00 96.25 85 LEU A O 1
ATOM 671 N N . VAL A 1 86 ? -1.239 3.485 10.576 1.00 95.50 86 VAL A N 1
ATOM 672 C CA . VAL A 1 86 ? -0.801 4.550 11.482 1.00 95.50 86 VAL A CA 1
ATOM 673 C C . VAL A 1 86 ? -2.025 5.374 11.868 1.00 95.50 86 VAL A C 1
ATOM 675 O O . VAL A 1 86 ? -2.898 5.607 11.033 1.00 95.50 86 VAL A O 1
ATOM 678 N N . ARG A 1 87 ? -2.144 5.751 13.145 1.00 92.12 87 ARG A N 1
ATOM 679 C CA . ARG A 1 87 ? -3.174 6.710 13.574 1.00 92.12 87 ARG A CA 1
ATOM 680 C C . ARG A 1 87 ? -2.774 8.088 13.062 1.00 92.12 87 ARG A C 1
ATOM 682 O O . ARG A 1 87 ? -1.596 8.425 13.155 1.00 92.12 87 ARG A O 1
ATOM 689 N N . LYS A 1 88 ? -3.735 8.833 12.531 1.00 80.19 88 LYS A N 1
ATOM 690 C CA . LYS A 1 88 ? -3.513 10.236 12.192 1.00 80.19 88 LYS A CA 1
ATOM 691 C C . LYS A 1 88 ? -3.420 11.093 13.452 1.00 80.19 88 LYS A C 1
ATOM 693 O O . LYS A 1 88 ? -4.093 10.729 14.444 1.00 80.19 88 LYS A O 1
#

pLDDT: mean 95.53, std 3.59, range [80.19, 98.62]

Foldseek 3Di:
DFADAPFWKKKKWKAALQDADLAWWFKDKQNHTQDIDHRHSRPHPDIDIDIGGDDNVSRHPDRDIDIDTGRDVPGDYDNTPDIDMDTD

Secondary structure (DSSP, 8-state):
-B--TTS-EEEEEEEETT--SS-EEEEEETTEEEEEEE----STT-EEEEEEEPPGGGTTT-SB--EEEEEPTT-----EEEEEEEE-

Radius of gyration: 13.35 Å; chains: 1; bounding box: 35×19×33 Å